Protein AF-C9Y6T0-F1 (afdb_monomer)

Secondary structure (DSSP, 8-state):
---EEEE-SSEEEEEETTEE--SSS-SEEETTS-EE-EETTEE--SSS-SEEEEEGGGTEEEEE-EETTEE--SSS-SEEETTS-EEEEETTEEE-HHHHHHHHHHHT-

pLDDT: mean 96.21, std 4.56, range [65.31, 98.81]

Sequence (109 aa):
MKEGVFKSSDNTVYYKNNQLHREDGPAIEWENGSKHWYFHGLLHRTDGPAIDLVAPYLGCTIKKWSINGKWHRENGPAVEWGTGYKEWWIDGQQLNEDQFNQWIKESQA

Foldseek 3Di:
DDAAWDDDPFWIAHDDPNAQDDDPAFRIATPVGWGAHDHRNAQADDPFFNTWDDDVVVPWIKGAHDHRNAGDDLPAFRIDIRVGDGWHDHRNDTDDPVRSVVVNVVVVD

Organism: Curvibacter symbiont subsp. Hydra magnipapillata (NCBI:txid667019)

Nearest PDB structures (foldseek):
  8j07-assembly1_c1  TM=3.814E-01  e=1.541E+00  Homo sapiens
  8yvj-assembly1_B  TM=2.163E-01  e=1.821E+00  Clostridioides difficile 342

Mean predicted aligned error: 3.11 Å

Structure (mmCIF, N/CA/C/O backbone):
data_AF-C9Y6T0-F1
#
_entry.id   AF-C9Y6T0-F1
#
loop_
_atom_site.group_PDB
_atom_site.id
_atom_site.type_symbol
_atom_site.label_atom_id
_atom_site.label_alt_id
_atom_site.label_comp_id
_atom_site.label_asym_id
_atom_site.label_entity_id
_atom_site.label_seq_id
_atom_site.pdbx_PDB_ins_code
_atom_site.Cartn_x
_atom_site.Cartn_y
_atom_site.Cartn_z
_atom_site.occupancy
_atom_site.B_iso_or_equiv
_atom_site.auth_seq_id
_atom_site.auth_comp_id
_atom_site.auth_asym_id
_atom_site.auth_atom_id
_atom_site.pdbx_PDB_model_num
ATOM 1 N N . MET A 1 1 ? -0.587 0.905 -27.546 1.00 79.19 1 MET A N 1
ATOM 2 C CA . MET A 1 1 ? -1.110 0.578 -26.200 1.00 79.19 1 MET A CA 1
ATOM 3 C C . MET A 1 1 ? 0.055 0.059 -25.377 1.00 79.19 1 MET A C 1
ATOM 5 O O . MET A 1 1 ? 0.877 -0.647 -25.952 1.00 79.19 1 MET A O 1
ATOM 9 N N . LYS A 1 2 ? 0.193 0.453 -24.106 1.00 87.50 2 LYS A N 1
ATOM 10 C CA . LYS A 1 2 ? 1.234 -0.117 -23.238 1.00 87.50 2 LYS A CA 1
ATOM 11 C C . LYS A 1 2 ? 0.816 -1.514 -22.792 1.00 87.50 2 LYS A C 1
ATOM 13 O O . LYS A 1 2 ? -0.251 -1.663 -22.205 1.00 87.50 2 LYS A O 1
ATOM 18 N N . GLU A 1 3 ? 1.670 -2.487 -23.070 1.00 95.94 3 GLU A N 1
ATOM 19 C CA . GLU A 1 3 ? 1.496 -3.893 -22.720 1.00 95.94 3 GLU A CA 1
ATOM 20 C C . GLU A 1 3 ? 2.863 -4.453 -22.322 1.00 95.94 3 GLU A C 1
ATOM 22 O O . GLU A 1 3 ? 3.865 -4.136 -22.967 1.00 95.94 3 GLU A O 1
ATOM 27 N N . GLY A 1 4 ? 2.919 -5.261 -21.266 1.00 96.12 4 GLY A N 1
ATOM 28 C CA . GLY A 1 4 ? 4.144 -5.916 -20.817 1.00 96.12 4 GLY A CA 1
ATOM 29 C C . GLY A 1 4 ? 4.976 -5.101 -19.823 1.00 96.12 4 GLY A C 1
ATOM 30 O O . GLY A 1 4 ? 4.468 -4.239 -19.102 1.00 96.12 4 GLY A O 1
ATOM 31 N N . VAL A 1 5 ? 6.266 -5.434 -19.744 1.00 97.81 5 VAL A N 1
ATOM 32 C CA . VAL A 1 5 ? 7.194 -4.949 -18.711 1.00 97.81 5 VAL A CA 1
ATOM 33 C C . VAL A 1 5 ? 8.133 -3.891 -19.278 1.00 97.81 5 VAL A C 1
ATOM 35 O O . VAL A 1 5 ? 8.774 -4.104 -20.305 1.00 97.81 5 VAL A O 1
ATOM 38 N N . PHE A 1 6 ? 8.264 -2.775 -18.571 1.00 97.69 6 PHE A N 1
ATOM 39 C CA . PHE A 1 6 ? 9.114 -1.646 -18.928 1.00 97.69 6 PHE A CA 1
ATOM 40 C C . PHE A 1 6 ? 10.122 -1.424 -17.811 1.00 97.69 6 PHE A C 1
ATOM 42 O O . PHE A 1 6 ? 9.738 -1.228 -16.662 1.00 97.69 6 PHE A O 1
ATOM 49 N N . LYS A 1 7 ? 11.409 -1.464 -18.146 1.00 97.81 7 LYS A N 1
ATOM 50 C CA . LYS A 1 7 ? 12.502 -1.276 -17.191 1.00 97.81 7 LYS A CA 1
ATOM 51 C C . LYS A 1 7 ? 13.248 0.012 -17.510 1.00 97.81 7 LYS A C 1
ATOM 53 O O . LYS A 1 7 ? 13.516 0.289 -18.678 1.00 97.81 7 LYS A O 1
ATOM 58 N N . SER A 1 8 ? 13.567 0.778 -16.478 1.00 96.44 8 SER A N 1
ATOM 59 C CA . SER A 1 8 ? 14.439 1.950 -16.514 1.00 96.44 8 SER A CA 1
ATOM 60 C C . SER A 1 8 ? 15.588 1.769 -15.515 1.00 96.44 8 SER A C 1
ATOM 62 O O . SER A 1 8 ? 15.683 0.723 -14.876 1.00 96.44 8 SER A O 1
ATOM 64 N N . SER A 1 9 ? 16.457 2.773 -15.378 1.00 96.31 9 SER A N 1
ATOM 65 C CA . SER A 1 9 ? 17.475 2.794 -14.319 1.00 96.31 9 SER A CA 1
ATOM 66 C C . SER A 1 9 ? 16.879 2.860 -12.916 1.00 96.31 9 SER A C 1
ATOM 68 O O . SER A 1 9 ? 17.557 2.495 -11.967 1.00 96.31 9 SER A O 1
ATOM 70 N N . ASP A 1 10 ? 15.641 3.345 -12.789 1.00 95.88 10 ASP A N 1
ATOM 71 C CA . ASP A 1 10 ? 15.064 3.707 -11.496 1.00 95.88 10 ASP A CA 1
ATOM 72 C C . ASP A 1 10 ? 13.977 2.721 -11.065 1.00 95.88 10 ASP A C 1
ATOM 74 O O . ASP A 1 10 ? 13.690 2.595 -9.870 1.00 95.88 10 ASP A O 1
ATOM 78 N N . ASN A 1 11 ? 13.320 2.064 -12.031 1.00 98.06 11 ASN A N 1
ATOM 79 C CA . ASN A 1 11 ? 12.196 1.179 -11.761 1.00 98.06 11 ASN A CA 1
ATOM 80 C C . ASN A 1 11 ? 11.881 0.153 -12.861 1.00 98.06 11 ASN A C 1
ATOM 82 O O . ASN A 1 11 ? 12.247 0.282 -14.029 1.00 98.06 11 ASN A O 1
ATOM 86 N N . THR A 1 12 ? 11.103 -0.852 -12.466 1.00 98.44 12 THR A N 1
ATOM 87 C CA . THR A 1 12 ? 10.381 -1.770 -13.349 1.00 98.44 12 THR A CA 1
ATOM 88 C C . THR A 1 12 ? 8.879 -1.516 -13.231 1.00 98.44 12 THR A C 1
ATOM 90 O O . THR A 1 12 ? 8.352 -1.406 -12.126 1.00 98.44 12 THR A O 1
ATOM 93 N N . VAL A 1 13 ? 8.182 -1.442 -14.365 1.00 98.56 13 VAL A N 1
ATOM 94 C CA . VAL A 1 13 ? 6.746 -1.151 -14.457 1.00 98.56 13 VAL A CA 1
ATOM 95 C C . VAL A 1 13 ? 6.035 -2.200 -15.314 1.00 98.56 13 VAL A C 1
ATOM 97 O O . VAL A 1 13 ? 6.490 -2.505 -16.414 1.00 98.56 13 VAL A O 1
ATOM 100 N N . TYR A 1 14 ? 4.897 -2.710 -14.847 1.00 98.44 14 TYR A N 1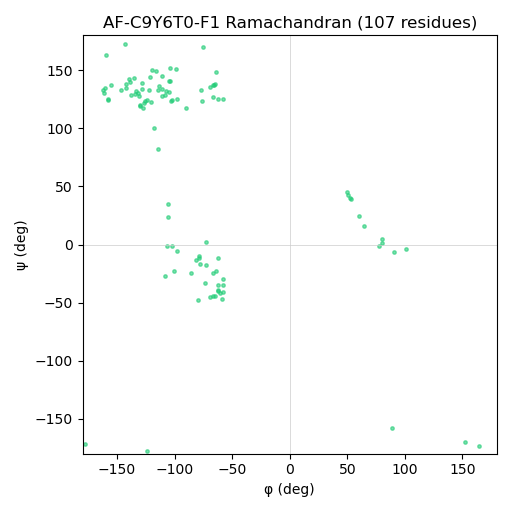
ATOM 101 C CA . TYR A 1 14 ? 4.082 -3.725 -15.521 1.00 98.44 14 TYR A CA 1
ATOM 102 C C . TYR A 1 14 ? 2.759 -3.118 -16.003 1.00 98.44 14 TYR A C 1
ATOM 104 O O . TYR A 1 14 ? 2.026 -2.506 -15.219 1.00 98.44 14 TYR A O 1
ATOM 112 N N . TYR A 1 15 ? 2.445 -3.300 -17.288 1.00 98.12 15 TYR A N 1
ATOM 113 C CA . TYR A 1 15 ? 1.193 -2.861 -17.903 1.00 98.12 15 TYR A CA 1
ATOM 114 C C . TYR A 1 15 ? 0.415 -4.025 -18.526 1.00 98.12 15 TYR A C 1
ATOM 116 O O . TYR A 1 15 ? 1.004 -4.912 -19.143 1.00 98.12 15 TYR A O 1
ATOM 124 N N . LYS A 1 16 ? -0.915 -3.950 -18.437 1.00 97.31 16 LYS A N 1
ATOM 125 C CA . LYS A 1 16 ? -1.884 -4.798 -19.147 1.00 97.31 16 LYS A CA 1
ATOM 126 C C . LYS A 1 16 ? -3.018 -3.903 -19.636 1.00 97.31 16 LYS A C 1
ATOM 128 O O . LYS A 1 16 ? -3.560 -3.124 -18.851 1.00 97.31 16 LYS A O 1
ATOM 133 N N . ASN A 1 17 ? -3.367 -3.964 -20.915 1.00 95.94 17 ASN A N 1
ATOM 134 C CA . ASN A 1 17 ? -4.395 -3.135 -21.549 1.00 95.94 17 ASN A CA 1
ATOM 135 C C . ASN A 1 17 ? -4.231 -1.632 -21.261 1.00 95.94 17 ASN A C 1
ATOM 137 O O . ASN A 1 17 ? -5.194 -0.935 -20.943 1.00 95.94 17 ASN A O 1
ATOM 141 N N . ASN A 1 18 ? -3.001 -1.116 -21.363 1.00 97.06 18 ASN A N 1
ATOM 142 C CA . ASN A 1 18 ? -2.671 0.292 -21.118 1.00 97.06 18 ASN A CA 1
ATOM 143 C C . ASN A 1 18 ? -2.892 0.778 -19.666 1.00 97.06 18 ASN A C 1
ATOM 145 O O . ASN A 1 18 ? -2.889 1.983 -19.419 1.00 97.06 18 ASN A O 1
ATOM 149 N N . GLN A 1 19 ? -3.043 -0.139 -18.707 1.00 97.88 19 GLN A N 1
ATOM 150 C CA . GLN A 1 19 ? -3.187 0.139 -17.275 1.00 97.88 19 GLN A CA 1
ATOM 151 C C . GLN A 1 19 ? -2.050 -0.510 -16.484 1.00 97.88 19 GLN A C 1
ATOM 153 O O . GLN A 1 19 ? -1.552 -1.562 -16.880 1.00 97.88 19 GLN A O 1
ATOM 158 N N . LEU A 1 20 ? -1.659 0.088 -15.354 1.00 98.25 20 LEU A N 1
ATOM 159 C CA . LEU A 1 20 ? -0.770 -0.572 -14.394 1.00 98.25 20 LEU A CA 1
ATOM 160 C C . LEU A 1 20 ? -1.457 -1.829 -13.860 1.00 98.25 20 LEU A C 1
ATOM 162 O O . LEU A 1 20 ? -2.594 -1.762 -13.386 1.00 98.25 20 LEU A O 1
ATOM 166 N N . HIS A 1 21 ? -0.795 -2.973 -13.971 1.00 98.19 21 HIS A N 1
ATOM 167 C CA . HIS A 1 21 ? -1.408 -4.245 -13.615 1.00 98.19 21 HIS A CA 1
ATOM 168 C C . HIS A 1 21 ? -0.345 -5.320 -13.409 1.00 98.19 21 HIS A C 1
ATOM 170 O O . HIS A 1 21 ? 0.514 -5.512 -14.272 1.00 98.19 21 HIS A O 1
ATOM 176 N N . ARG A 1 22 ? -0.459 -6.078 -12.318 1.00 97.56 22 ARG A N 1
ATOM 177 C CA . ARG A 1 22 ? 0.238 -7.355 -12.133 1.00 97.56 22 ARG A CA 1
ATOM 178 C C . ARG A 1 22 ? -0.528 -8.230 -11.136 1.00 97.56 22 ARG A C 1
ATOM 180 O O . ARG A 1 22 ? -0.989 -7.721 -10.123 1.00 97.56 22 ARG A O 1
ATOM 187 N N . GLU A 1 23 ? -0.663 -9.521 -11.440 1.00 94.94 23 GLU A N 1
ATOM 188 C CA . GLU A 1 23 ? -1.384 -10.495 -10.598 1.00 94.94 23 GLU A CA 1
ATOM 189 C C . GLU A 1 23 ? -0.507 -10.971 -9.425 1.00 94.94 23 GLU A C 1
ATOM 191 O O . GLU A 1 23 ? -0.916 -10.886 -8.272 1.00 94.94 23 GLU A O 1
ATOM 196 N N . ASP A 1 24 ? 0.745 -11.350 -9.704 1.00 92.75 24 ASP A N 1
ATOM 197 C CA . ASP A 1 24 ? 1.633 -11.994 -8.721 1.00 92.75 24 ASP A CA 1
ATOM 198 C C . ASP A 1 24 ? 2.742 -11.075 -8.185 1.00 92.75 24 ASP A C 1
ATOM 200 O O . ASP A 1 24 ? 3.883 -11.489 -7.965 1.00 92.75 24 ASP A O 1
ATOM 204 N N . GLY A 1 25 ? 2.462 -9.782 -8.026 1.00 96.62 25 GLY A N 1
ATOM 205 C CA . GLY A 1 25 ? 3.453 -8.860 -7.482 1.00 96.62 25 GLY A CA 1
ATOM 206 C C . GLY A 1 25 ? 3.149 -7.385 -7.703 1.00 96.62 25 GLY A C 1
ATOM 207 O O . GLY A 1 25 ? 2.091 -7.022 -8.214 1.00 96.62 25 GLY A O 1
ATOM 208 N N . PRO A 1 26 ? 4.092 -6.508 -7.340 1.00 98.38 26 PRO A N 1
ATOM 209 C CA . PRO A 1 26 ? 3.958 -5.077 -7.572 1.00 98.38 26 PRO A CA 1
ATOM 210 C C . PRO A 1 26 ? 3.960 -4.751 -9.068 1.00 98.38 26 PRO A C 1
ATOM 212 O O . PRO A 1 26 ? 4.778 -5.259 -9.840 1.00 98.38 26 PRO A O 1
ATOM 215 N N . ALA A 1 27 ? 3.064 -3.854 -9.473 1.00 98.62 27 ALA A N 1
ATOM 216 C CA . ALA A 1 27 ? 3.052 -3.311 -10.825 1.00 98.62 27 ALA A CA 1
ATOM 217 C C . ALA A 1 27 ? 4.124 -2.228 -11.019 1.00 98.62 27 ALA A C 1
ATOM 219 O O . ALA A 1 27 ? 4.453 -1.907 -12.158 1.00 98.62 27 ALA A O 1
ATOM 220 N N . ILE A 1 28 ? 4.671 -1.672 -9.931 1.00 98.62 28 ILE A N 1
ATOM 221 C CA . ILE A 1 28 ? 5.847 -0.800 -9.966 1.00 98.62 28 ILE A CA 1
ATOM 222 C C . ILE A 1 28 ? 6.825 -1.200 -8.862 1.00 98.62 28 ILE A C 1
ATOM 224 O O . ILE A 1 28 ? 6.437 -1.282 -7.697 1.00 98.62 28 ILE A O 1
ATOM 228 N N . GLU A 1 29 ? 8.088 -1.391 -9.228 1.00 98.56 29 GLU A N 1
ATOM 229 C CA . GLU A 1 29 ? 9.201 -1.704 -8.327 1.00 98.56 29 GLU A CA 1
ATOM 230 C C . GLU A 1 29 ? 10.319 -0.697 -8.554 1.00 98.56 29 GLU A C 1
ATOM 232 O O . GLU A 1 29 ? 10.803 -0.589 -9.677 1.00 98.56 29 GLU A O 1
ATOM 237 N N . TRP A 1 30 ? 10.722 0.034 -7.518 1.00 97.88 30 TRP A N 1
ATOM 238 C CA . TRP A 1 30 ? 11.830 0.988 -7.590 1.00 97.88 30 TRP A CA 1
ATOM 239 C C . TRP A 1 30 ? 13.121 0.381 -7.042 1.00 97.88 30 TRP A C 1
ATOM 241 O O . TRP A 1 30 ? 13.084 -0.417 -6.105 1.00 97.88 30 TRP A O 1
ATOM 251 N N . GLU A 1 31 ? 14.265 0.842 -7.549 1.00 97.19 31 GLU A N 1
ATOM 252 C CA . GLU A 1 31 ? 15.602 0.444 -7.070 1.00 97.19 31 GLU A CA 1
ATOM 253 C C . GLU A 1 31 ? 15.812 0.731 -5.575 1.00 97.19 31 GLU A C 1
ATOM 255 O O . GLU A 1 31 ? 16.506 -0.003 -4.877 1.00 97.19 31 GLU A O 1
ATOM 260 N N . ASN A 1 32 ? 15.155 1.764 -5.034 1.00 95.00 32 ASN A N 1
ATOM 261 C CA . ASN A 1 32 ? 15.213 2.072 -3.602 1.00 95.00 32 ASN A CA 1
ATOM 262 C C . ASN A 1 32 ? 14.414 1.087 -2.719 1.00 95.00 32 ASN A C 1
ATOM 264 O O . ASN A 1 32 ? 14.314 1.289 -1.509 1.00 95.00 32 ASN A O 1
ATOM 268 N N . GLY A 1 33 ? 13.807 0.057 -3.314 1.00 96.12 33 GLY A N 1
ATOM 269 C CA . GLY A 1 33 ? 13.026 -0.973 -2.637 1.00 96.12 33 GLY A CA 1
ATOM 270 C C . GLY A 1 33 ? 11.534 -0.672 -2.514 1.00 96.12 33 GLY A C 1
ATOM 271 O O . GLY A 1 33 ? 10.790 -1.570 -2.101 1.00 96.12 33 GLY A O 1
ATOM 272 N N . SER A 1 34 ? 11.089 0.533 -2.895 1.00 98.12 34 SER A N 1
ATOM 273 C CA . SER A 1 34 ? 9.669 0.900 -2.892 1.00 98.12 34 SER A CA 1
ATOM 274 C C . SER A 1 34 ? 8.885 0.045 -3.885 1.00 98.12 34 SER A C 1
ATOM 276 O O . SER A 1 34 ? 9.417 -0.379 -4.915 1.00 98.12 34 SER A O 1
ATOM 278 N N . LYS A 1 35 ? 7.615 -0.224 -3.582 1.00 98.69 35 LYS A N 1
ATOM 279 C CA . LYS A 1 35 ? 6.751 -1.105 -4.376 1.00 98.69 35 LYS A CA 1
ATOM 280 C C . LYS A 1 35 ? 5.307 -0.636 -4.341 1.00 98.69 35 LYS A C 1
ATOM 282 O O . LYS A 1 35 ? 4.775 -0.375 -3.263 1.00 98.69 35 LYS A O 1
ATOM 287 N N . HIS A 1 36 ? 4.661 -0.577 -5.502 1.00 98.75 36 HIS A N 1
ATOM 288 C CA . HIS A 1 36 ? 3.228 -0.308 -5.613 1.00 98.75 36 HIS A CA 1
ATOM 289 C C . HIS A 1 36 ? 2.522 -1.457 -6.342 1.00 98.75 36 HIS A C 1
ATOM 291 O O . HIS A 1 36 ? 2.952 -1.886 -7.416 1.00 98.75 36 HIS A O 1
ATOM 297 N N . TRP A 1 37 ? 1.404 -1.915 -5.787 1.00 98.81 37 TRP A N 1
ATOM 298 C CA . TRP A 1 37 ? 0.574 -2.980 -6.343 1.00 98.81 37 TRP A CA 1
ATOM 299 C C . TRP A 1 37 ? -0.653 -2.388 -7.021 1.00 98.81 37 TRP A C 1
ATOM 301 O O . TRP A 1 37 ? -1.410 -1.637 -6.406 1.00 98.81 37 TRP A O 1
ATOM 311 N N . TYR A 1 38 ? -0.834 -2.736 -8.293 1.00 98.62 38 TYR A N 1
ATOM 312 C CA . TYR A 1 38 ? -1.986 -2.319 -9.079 1.00 98.62 38 TYR A CA 1
ATOM 313 C C . TYR A 1 38 ? -2.641 -3.521 -9.744 1.00 98.62 38 TYR A C 1
ATOM 315 O O . TYR A 1 38 ? -1.959 -4.371 -10.318 1.00 98.62 38 TYR A O 1
ATOM 323 N N . PHE A 1 39 ? -3.969 -3.520 -9.741 1.00 97.94 39 PHE A N 1
ATOM 324 C CA . PHE A 1 39 ? -4.810 -4.467 -10.454 1.00 97.94 39 PHE A CA 1
ATOM 325 C C . PHE A 1 39 ? -5.850 -3.681 -11.257 1.00 97.94 39 PHE A C 1
ATOM 327 O O . PHE A 1 39 ? -6.602 -2.876 -10.712 1.00 97.94 39 PHE A O 1
ATOM 334 N N . HIS A 1 40 ? -5.834 -3.857 -12.579 1.00 97.25 40 HIS A N 1
ATOM 335 C CA . HIS A 1 40 ? -6.663 -3.099 -13.536 1.00 97.25 40 HIS A CA 1
ATOM 336 C C . HIS A 1 40 ? -6.590 -1.572 -13.347 1.00 97.25 40 HIS A C 1
ATOM 338 O O . HIS A 1 40 ? -7.595 -0.865 -13.374 1.00 97.25 40 HIS A O 1
ATOM 344 N N . GLY A 1 41 ? -5.379 -1.053 -13.125 1.00 98.12 41 GLY A N 1
ATOM 345 C CA . GLY A 1 41 ? -5.135 0.378 -12.944 1.00 98.12 41 GLY A CA 1
ATOM 346 C C . GLY A 1 41 ? -5.508 0.931 -11.567 1.00 98.12 41 GLY A C 1
ATOM 347 O O . GLY A 1 41 ? -5.260 2.107 -11.318 1.00 98.12 41 GLY A O 1
ATOM 348 N N . LEU A 1 42 ? -6.043 0.111 -10.662 1.00 98.50 42 LEU A N 1
ATOM 349 C CA . LEU A 1 42 ? -6.403 0.506 -9.301 1.00 98.50 42 LEU A CA 1
ATOM 350 C C . LEU A 1 42 ? -5.372 -0.020 -8.305 1.00 98.50 42 LEU A C 1
ATOM 352 O O . LEU A 1 42 ? -4.920 -1.156 -8.438 1.00 98.50 42 LEU A O 1
ATOM 356 N N . LEU A 1 43 ? -5.029 0.778 -7.288 1.00 98.50 43 LEU A N 1
ATOM 357 C CA . LEU A 1 43 ? -4.25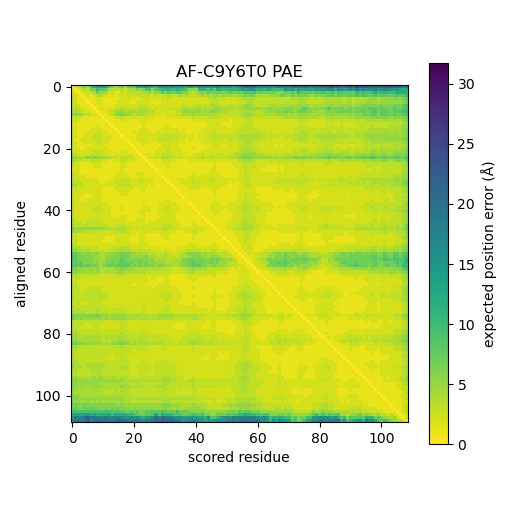6 0.276 -6.150 1.00 98.50 43 LEU A CA 1
ATOM 358 C C . LEU A 1 43 ? -5.021 -0.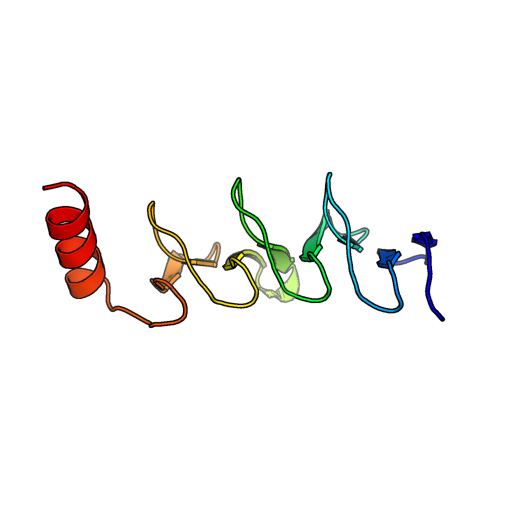884 -5.510 1.00 98.50 43 LEU A C 1
ATOM 360 O O . LEU A 1 43 ? -6.202 -0.756 -5.181 1.00 98.50 43 LEU A O 1
ATOM 364 N N . HIS A 1 44 ? -4.365 -2.029 -5.384 1.00 98.31 44 HIS A N 1
ATOM 365 C CA . HIS A 1 44 ? -5.027 -3.232 -4.907 1.00 98.31 44 HIS A CA 1
ATOM 366 C C . HIS A 1 44 ? -4.007 -4.205 -4.340 1.00 98.31 44 HIS A C 1
ATOM 368 O O . HIS A 1 44 ? -3.073 -4.600 -5.038 1.00 98.31 44 HIS A O 1
ATOM 374 N N . ARG A 1 45 ? -4.224 -4.627 -3.095 1.00 97.94 45 ARG A N 1
ATOM 375 C CA . ARG A 1 45 ? -3.532 -5.757 -2.485 1.00 97.94 45 ARG A CA 1
ATOM 376 C C . ARG A 1 45 ? -4.304 -6.280 -1.271 1.00 97.94 45 ARG A C 1
ATOM 378 O O . ARG A 1 45 ? -4.727 -5.485 -0.438 1.00 97.94 45 ARG A O 1
ATOM 385 N N . THR A 1 46 ? -4.462 -7.599 -1.156 1.00 96.06 46 THR A N 1
ATOM 386 C CA . THR A 1 46 ? -5.209 -8.248 -0.057 1.00 96.06 46 THR A CA 1
ATOM 387 C C . THR A 1 46 ? -4.314 -8.828 1.042 1.00 96.06 46 THR A C 1
ATOM 389 O O . THR A 1 46 ? -4.758 -8.976 2.175 1.00 96.06 46 THR A O 1
ATOM 392 N N . ASP A 1 47 ? -3.052 -9.131 0.739 1.00 94.94 47 ASP A N 1
ATOM 393 C CA . ASP A 1 47 ? -2.095 -9.806 1.631 1.00 94.94 47 ASP A CA 1
ATOM 394 C C . ASP A 1 47 ? -1.075 -8.849 2.279 1.00 94.94 47 ASP A C 1
ATOM 396 O O . ASP A 1 47 ? -0.215 -9.261 3.056 1.00 94.94 47 ASP A O 1
ATOM 400 N N . GLY A 1 48 ? -1.139 -7.556 1.966 1.00 97.06 48 GLY A N 1
ATOM 401 C CA . GLY A 1 48 ? -0.163 -6.572 2.417 1.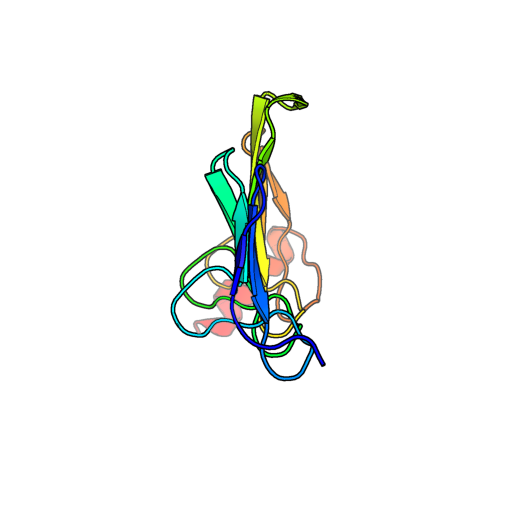00 97.06 48 GLY A CA 1
ATOM 402 C C . GLY A 1 48 ? -0.498 -5.159 1.952 1.00 97.06 48 GLY A C 1
ATOM 403 O O . GLY A 1 48 ? -1.570 -4.924 1.394 1.00 97.06 48 GLY A O 1
ATOM 404 N N . PRO A 1 49 ? 0.408 -4.193 2.164 1.00 98.38 49 PRO A N 1
ATOM 405 C CA . PRO A 1 49 ? 0.181 -2.834 1.706 1.00 98.38 49 PRO A CA 1
ATOM 406 C C . PRO A 1 49 ? 0.226 -2.767 0.174 1.00 98.38 49 PRO A C 1
ATOM 408 O O . PRO A 1 49 ? 1.124 -3.324 -0.459 1.00 98.38 49 PRO A O 1
ATOM 411 N N . ALA A 1 50 ? -0.724 -2.045 -0.417 1.00 98.69 50 ALA A N 1
ATOM 412 C CA . ALA A 1 50 ? -0.724 -1.714 -1.839 1.00 98.69 50 ALA A CA 1
ATOM 413 C C . ALA A 1 50 ? 0.344 -0.660 -2.190 1.00 98.69 50 ALA A C 1
ATOM 415 O O . ALA A 1 50 ? 0.723 -0.528 -3.353 1.00 98.69 50 ALA A O 1
ATOM 416 N N . ILE A 1 51 ? 0.850 0.070 -1.191 1.00 98.62 51 ILE A N 1
ATOM 417 C CA . ILE A 1 51 ? 2.021 0.947 -1.291 1.00 98.62 51 ILE A CA 1
ATOM 418 C C . ILE A 1 51 ? 2.968 0.627 -0.141 1.00 98.62 51 ILE A C 1
ATOM 420 O O . ILE A 1 51 ? 2.601 0.823 1.015 1.00 98.62 51 ILE A O 1
ATOM 424 N N . ASP A 1 52 ? 4.183 0.198 -0.463 1.00 98.44 52 ASP A N 1
ATOM 425 C CA . ASP A 1 52 ? 5.295 0.053 0.477 1.00 98.44 52 ASP A CA 1
ATOM 426 C C . ASP A 1 52 ? 6.414 0.995 0.028 1.00 98.44 52 ASP A C 1
ATOM 428 O O . ASP A 1 52 ? 7.096 0.738 -0.966 1.00 98.44 52 ASP A O 1
ATOM 432 N N . LEU A 1 53 ? 6.522 2.146 0.684 1.00 97.62 53 LEU A N 1
ATOM 433 C CA . LEU A 1 53 ? 7.414 3.231 0.293 1.00 97.62 53 LEU A CA 1
ATOM 434 C C . LEU A 1 53 ? 8.579 3.333 1.273 1.00 97.62 53 LEU A C 1
ATOM 436 O O . LEU A 1 53 ? 8.387 3.491 2.481 1.00 97.62 53 LEU A O 1
ATOM 440 N N . VAL A 1 54 ? 9.791 3.351 0.728 1.00 96.31 54 VAL A N 1
ATOM 441 C CA . VAL A 1 54 ? 10.990 3.770 1.452 1.00 96.31 54 VAL A CA 1
ATOM 442 C C . VAL A 1 54 ? 11.145 5.273 1.232 1.00 96.31 54 VAL A C 1
ATOM 444 O O . VAL A 1 54 ? 11.308 5.713 0.094 1.00 96.31 54 VAL A O 1
ATOM 447 N N . ALA A 1 55 ? 11.077 6.069 2.304 1.00 91.06 55 ALA A N 1
ATOM 448 C CA . ALA A 1 55 ? 11.173 7.529 2.250 1.00 91.06 55 ALA A CA 1
ATOM 449 C C . ALA A 1 55 ? 12.444 8.020 2.973 1.00 91.06 55 ALA A C 1
ATOM 451 O O . ALA A 1 55 ? 12.367 8.452 4.127 1.00 91.06 55 ALA A O 1
ATOM 452 N N . PRO A 1 56 ? 13.626 7.998 2.317 1.00 88.75 56 PRO A N 1
ATOM 453 C CA . PRO A 1 56 ? 14.892 8.392 2.943 1.00 88.75 56 PRO A CA 1
ATOM 454 C C . PRO A 1 56 ? 14.875 9.821 3.488 1.00 88.75 56 PRO A C 1
ATOM 456 O O . PRO A 1 56 ? 15.435 10.089 4.543 1.00 88.75 56 PRO A O 1
ATOM 459 N N . TYR A 1 57 ? 14.174 10.725 2.800 1.00 86.62 57 TYR A N 1
ATOM 460 C CA . TYR A 1 57 ? 14.027 12.127 3.191 1.00 86.62 57 TYR A CA 1
ATOM 461 C C . TYR A 1 57 ? 13.228 12.317 4.492 1.00 86.62 57 TYR A C 1
ATOM 463 O O . TYR A 1 57 ? 13.421 13.317 5.175 1.00 86.62 57 TYR A O 1
ATOM 471 N N . LEU A 1 58 ? 12.362 11.363 4.854 1.00 87.94 58 LEU A N 1
ATOM 472 C CA . LEU A 1 58 ? 11.662 11.336 6.146 1.00 87.94 58 LEU A CA 1
ATOM 473 C C . LEU A 1 58 ? 12.339 10.409 7.165 1.00 87.94 58 LEU A C 1
ATOM 475 O O . LEU A 1 58 ? 11.888 10.335 8.305 1.00 87.94 58 LEU A O 1
ATOM 479 N N . GLY A 1 59 ? 13.378 9.668 6.765 1.00 92.50 59 GLY A N 1
ATOM 480 C CA . GLY A 1 59 ? 14.013 8.655 7.608 1.00 92.50 59 GLY A CA 1
ATOM 481 C C . GLY A 1 59 ? 13.063 7.532 8.044 1.00 92.50 59 GLY A C 1
ATOM 482 O O . GLY A 1 59 ? 13.283 6.925 9.088 1.00 92.50 59 GLY A O 1
ATOM 483 N N . CYS A 1 60 ? 11.987 7.268 7.293 1.00 94.50 60 CYS A N 1
ATOM 484 C CA . CYS A 1 60 ? 10.962 6.298 7.673 1.00 94.50 60 CYS A CA 1
ATOM 485 C C . CYS A 1 60 ? 10.413 5.519 6.467 1.00 94.50 60 CYS A C 1
ATOM 487 O O . CYS A 1 60 ? 10.725 5.803 5.308 1.00 94.50 60 CYS A O 1
ATOM 489 N N . THR A 1 61 ? 9.594 4.507 6.747 1.00 96.25 61 THR A N 1
ATOM 490 C CA . THR A 1 61 ? 8.799 3.799 5.736 1.00 96.25 61 THR A CA 1
ATOM 491 C C . THR A 1 61 ? 7.346 4.242 5.816 1.00 96.25 61 THR A C 1
ATOM 493 O O . THR A 1 61 ? 6.875 4.655 6.878 1.00 96.25 61 THR A O 1
ATOM 496 N N . ILE A 1 62 ? 6.632 4.173 4.696 1.00 98.12 62 ILE A N 1
ATOM 497 C CA . ILE A 1 62 ? 5.197 4.451 4.638 1.00 98.12 62 ILE A CA 1
ATOM 498 C C . ILE A 1 62 ? 4.512 3.254 3.999 1.00 98.12 62 ILE A C 1
ATOM 500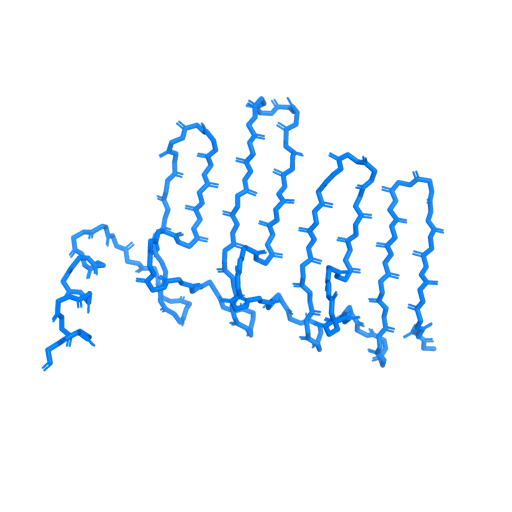 O O . ILE A 1 62 ? 4.825 2.887 2.867 1.00 98.12 62 ILE A O 1
ATOM 504 N N . LYS A 1 63 ? 3.550 2.673 4.711 1.00 98.62 63 LYS A N 1
ATOM 505 C CA . LYS A 1 63 ? 2.728 1.568 4.226 1.00 98.62 63 LYS A CA 1
ATOM 506 C C . LYS A 1 63 ? 1.283 2.018 4.097 1.00 98.62 63 LYS A C 1
ATOM 508 O O . LYS A 1 63 ? 0.749 2.653 5.007 1.00 98.62 63 LYS A O 1
ATOM 513 N N . LYS A 1 64 ? 0.650 1.706 2.967 1.00 98.75 64 LYS A N 1
ATOM 514 C CA . LYS A 1 64 ? -0.772 1.995 2.737 1.00 98.75 64 LYS A CA 1
ATOM 515 C C . LYS A 1 64 ? -1.490 0.788 2.155 1.00 98.75 64 LYS A C 1
ATOM 517 O O . LYS A 1 64 ? -1.016 0.200 1.184 1.00 98.75 64 LYS A O 1
ATOM 522 N N . TRP A 1 65 ? -2.637 0.439 2.723 1.00 98.75 65 TRP A N 1
ATOM 523 C CA . TRP A 1 65 ? -3.455 -0.707 2.330 1.00 98.75 65 TRP A CA 1
ATOM 524 C C . TRP A 1 65 ? -4.652 -0.244 1.518 1.00 98.75 65 TRP A C 1
ATOM 526 O O . TRP A 1 65 ? -5.436 0.588 1.973 1.00 98.75 65 TRP A O 1
ATOM 536 N N . SER A 1 66 ? -4.786 -0.781 0.308 1.00 98.62 66 SER A N 1
ATOM 537 C CA . SER A 1 66 ? -5.884 -0.444 -0.587 1.00 98.62 66 SER A CA 1
ATOM 538 C C . SER A 1 66 ? -6.411 -1.681 -1.288 1.00 98.62 66 SER A C 1
ATOM 540 O O . SER A 1 66 ? -5.635 -2.523 -1.737 1.00 98.62 66 SER A O 1
ATOM 542 N N . ILE A 1 67 ? -7.732 -1.747 -1.417 1.00 98.12 67 ILE A N 1
ATOM 543 C CA . ILE A 1 67 ? -8.447 -2.762 -2.180 1.00 98.12 67 ILE A CA 1
ATOM 544 C C . ILE A 1 67 ? -9.312 -2.024 -3.198 1.00 98.12 67 ILE A C 1
ATOM 546 O O . ILE A 1 67 ? -10.107 -1.158 -2.837 1.00 98.12 67 ILE A O 1
ATOM 550 N N . ASN A 1 68 ? -9.141 -2.349 -4.482 1.00 97.69 68 ASN A N 1
ATOM 551 C CA . ASN A 1 68 ? -9.917 -1.775 -5.591 1.00 97.69 68 ASN A CA 1
ATOM 552 C C . ASN A 1 68 ? -9.935 -0.234 -5.598 1.00 97.69 68 ASN A C 1
ATOM 554 O O . ASN A 1 68 ? -10.961 0.390 -5.859 1.00 97.69 68 ASN A O 1
ATOM 558 N N . GLY A 1 69 ? -8.794 0.387 -5.295 1.00 98.06 69 GLY A N 1
ATOM 559 C CA . GLY A 1 69 ? -8.617 1.839 -5.309 1.00 98.06 69 GLY A CA 1
ATOM 560 C C . GLY A 1 69 ? -9.152 2.569 -4.075 1.00 98.06 69 GLY A C 1
ATOM 561 O O . GLY A 1 69 ? -9.043 3.791 -4.011 1.00 98.06 69 GLY A O 1
ATOM 562 N N . LYS A 1 70 ? -9.696 1.854 -3.087 1.00 98.50 70 LYS A N 1
ATOM 563 C CA . LYS A 1 70 ? -10.147 2.421 -1.811 1.00 98.50 70 LYS A CA 1
ATOM 564 C C . LYS A 1 70 ? -9.169 2.074 -0.698 1.00 98.50 70 LYS A C 1
ATOM 566 O O . LYS A 1 70 ? -8.670 0.948 -0.666 1.00 98.50 70 LYS A O 1
ATOM 571 N N . TRP A 1 71 ? -8.893 3.003 0.217 1.00 98.62 71 TRP A N 1
ATOM 572 C CA . TRP A 1 71 ? -8.142 2.681 1.434 1.00 98.62 71 TRP A CA 1
ATOM 573 C C . TRP A 1 71 ? -8.985 1.756 2.308 1.00 98.62 71 TRP A C 1
ATOM 575 O O . TRP A 1 71 ? -10.157 2.038 2.567 1.00 98.62 71 TRP A O 1
ATOM 585 N N . HIS A 1 72 ? -8.413 0.627 2.704 1.00 98.31 72 HIS A N 1
ATOM 586 C CA . HIS A 1 72 ? -9.140 -0.388 3.451 1.00 98.31 72 HIS A CA 1
ATOM 587 C C . HIS A 1 72 ? -8.156 -1.318 4.162 1.00 98.31 72 HIS A C 1
ATOM 589 O O . HIS A 1 72 ? -7.240 -1.849 3.528 1.00 98.31 72 HIS A O 1
ATOM 595 N N . ARG A 1 73 ? -8.369 -1.547 5.460 1.00 97.88 73 ARG A N 1
ATOM 596 C CA . ARG A 1 73 ? -7.690 -2.602 6.218 1.00 97.88 73 ARG A CA 1
ATOM 597 C C . ARG A 1 73 ? -8.489 -2.980 7.463 1.00 97.88 73 ARG A C 1
ATOM 599 O O . ARG A 1 73 ? -8.741 -2.135 8.308 1.00 97.88 73 ARG A O 1
ATOM 606 N N . GLU A 1 74 ? -8.812 -4.260 7.605 1.00 96.44 74 GLU A N 1
ATOM 607 C CA . GLU A 1 74 ? -9.639 -4.757 8.721 1.00 96.44 74 GLU A CA 1
ATOM 608 C C . GLU A 1 74 ? -8.824 -5.062 9.986 1.00 96.44 74 GLU A C 1
ATOM 610 O O . GLU A 1 74 ? -9.335 -5.006 11.098 1.00 96.44 74 GLU A O 1
ATOM 615 N N . ASN A 1 75 ? -7.526 -5.338 9.827 1.00 93.25 75 ASN A N 1
ATOM 616 C CA . ASN A 1 75 ? -6.648 -5.814 10.904 1.00 93.25 75 ASN A CA 1
ATOM 617 C C . ASN A 1 75 ? -5.680 -4.740 11.431 1.00 93.25 75 ASN A C 1
ATOM 619 O O . ASN A 1 75 ? -4.599 -5.059 11.927 1.00 93.25 75 ASN A O 1
ATOM 623 N N . GLY A 1 76 ? -6.010 -3.460 11.260 1.00 96.19 76 GLY A N 1
ATOM 624 C CA . GLY A 1 76 ? -5.189 -2.343 11.725 1.00 96.19 76 GLY A CA 1
ATOM 625 C C . GLY A 1 76 ? -5.376 -1.080 10.885 1.00 96.19 76 GLY A C 1
ATOM 626 O O . GLY A 1 76 ? -6.262 -1.030 10.035 1.00 96.19 76 GLY A O 1
ATOM 627 N N . PRO A 1 77 ? -4.528 -0.059 11.076 1.00 98.31 77 PRO A N 1
ATOM 628 C CA . PRO A 1 77 ? -4.607 1.170 10.295 1.00 98.31 77 PRO A CA 1
ATOM 629 C C . PRO A 1 77 ? -4.298 0.910 8.813 1.00 98.31 77 PRO A C 1
ATOM 631 O O . PRO A 1 77 ? -3.369 0.178 8.460 1.00 98.31 77 PRO A O 1
ATOM 634 N N . ALA A 1 78 ? -5.064 1.537 7.925 1.00 98.62 78 ALA A N 1
ATOM 635 C CA . ALA A 1 78 ? -4.851 1.460 6.483 1.00 98.62 78 ALA A CA 1
ATOM 636 C C . ALA A 1 78 ? -3.707 2.369 6.001 1.00 98.62 78 ALA A C 1
ATOM 638 O O . ALA A 1 78 ? -3.260 2.229 4.863 1.00 98.62 78 ALA A O 1
ATOM 639 N N . VAL A 1 79 ? -3.209 3.271 6.850 1.00 98.50 79 VAL A N 1
ATOM 640 C CA . VAL A 1 79 ? -1.997 4.065 6.616 1.00 98.50 79 VAL A CA 1
ATOM 641 C C . VAL A 1 79 ? -1.110 3.971 7.850 1.00 98.50 79 VAL A C 1
ATOM 643 O O . VAL A 1 79 ? -1.561 4.262 8.952 1.00 98.50 79 VAL A O 1
ATOM 646 N N . GLU A 1 80 ? 0.155 3.603 7.662 1.00 98.25 80 GLU A N 1
ATOM 647 C CA . GLU A 1 80 ? 1.167 3.540 8.718 1.00 98.25 80 GLU A CA 1
ATOM 648 C C . GLU A 1 80 ? 2.438 4.241 8.264 1.00 98.25 80 GLU A C 1
ATOM 650 O O . GLU A 1 80 ? 2.957 3.971 7.178 1.00 98.25 80 GLU A O 1
ATOM 655 N N . TRP A 1 81 ? 2.956 5.135 9.098 1.00 97.19 81 TRP A N 1
ATOM 656 C CA . TRP A 1 81 ? 4.268 5.737 8.897 1.00 97.19 81 TRP A CA 1
ATOM 657 C C . TRP A 1 81 ? 5.208 5.210 9.975 1.00 97.19 81 TRP A C 1
ATOM 659 O O . TRP A 1 81 ? 4.817 5.057 11.132 1.00 97.19 81 TRP A O 1
ATOM 669 N N . GLY A 1 82 ? 6.480 5.017 9.633 1.00 95.88 82 GLY A N 1
ATOM 670 C CA . GLY A 1 82 ? 7.507 4.603 10.595 1.00 95.88 82 GLY A CA 1
ATOM 671 C C . GLY A 1 82 ? 7.739 5.608 11.732 1.00 95.88 82 GLY A C 1
ATOM 672 O O . GLY A 1 82 ? 8.387 5.273 12.713 1.00 95.88 82 GLY A O 1
ATOM 673 N N . THR A 1 83 ? 7.187 6.820 11.627 1.00 94.62 83 THR A N 1
ATOM 674 C CA . THR A 1 83 ? 7.174 7.835 12.692 1.00 94.62 83 THR A CA 1
ATOM 675 C C . THR A 1 83 ? 6.114 7.581 13.770 1.00 94.62 83 THR A C 1
ATOM 677 O O . THR A 1 83 ? 6.112 8.269 14.785 1.00 94.62 83 THR A O 1
ATOM 680 N N . GLY A 1 84 ? 5.201 6.626 13.558 1.00 94.75 84 GLY A N 1
ATOM 681 C CA . GLY A 1 84 ? 4.093 6.311 14.464 1.00 94.75 84 GLY A CA 1
ATOM 682 C C . GLY A 1 84 ? 2.738 6.891 14.048 1.00 94.75 84 GLY A C 1
ATOM 683 O O . GLY A 1 84 ? 1.737 6.579 14.688 1.00 94.75 84 GLY A O 1
ATOM 684 N N . TYR A 1 85 ? 2.678 7.686 12.974 1.00 96.38 85 TYR A N 1
ATOM 685 C CA . TYR A 1 85 ? 1.411 8.176 12.425 1.00 96.38 85 TYR A CA 1
ATOM 686 C C . TYR A 1 85 ? 0.568 7.032 11.845 1.00 96.38 85 TYR A C 1
ATOM 688 O O . TYR A 1 85 ? 1.094 6.154 11.150 1.00 96.38 85 TYR A O 1
ATOM 696 N N . LYS A 1 86 ? -0.740 7.061 12.124 1.00 98.31 86 LYS A N 1
ATOM 697 C CA . LYS A 1 86 ? -1.706 6.027 11.743 1.00 98.31 86 LYS A CA 1
ATOM 698 C C . LYS A 1 86 ? -3.026 6.645 11.291 1.00 98.31 86 LYS A C 1
ATOM 700 O O . LYS A 1 86 ? -3.490 7.610 11.890 1.00 98.31 86 LYS A O 1
ATOM 705 N N . GLU A 1 87 ? -3.649 6.042 10.283 1.00 98.56 87 GLU A N 1
ATOM 706 C CA . GLU A 1 87 ?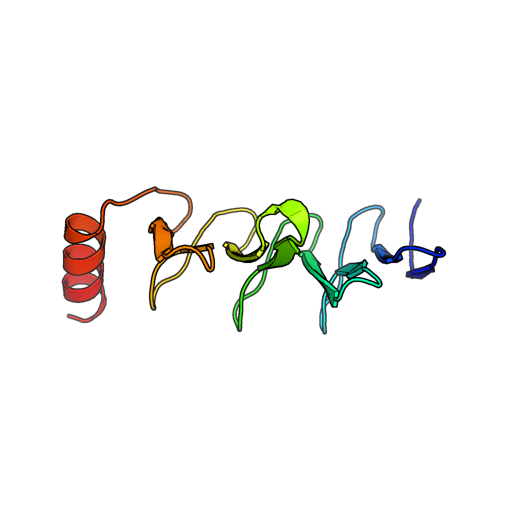 -5.039 6.325 9.904 1.00 98.56 87 GLU A CA 1
ATOM 707 C C . GLU A 1 87 ? -5.802 5.029 9.652 1.00 98.56 87 GLU A C 1
ATOM 709 O O . GLU A 1 87 ? -5.269 4.089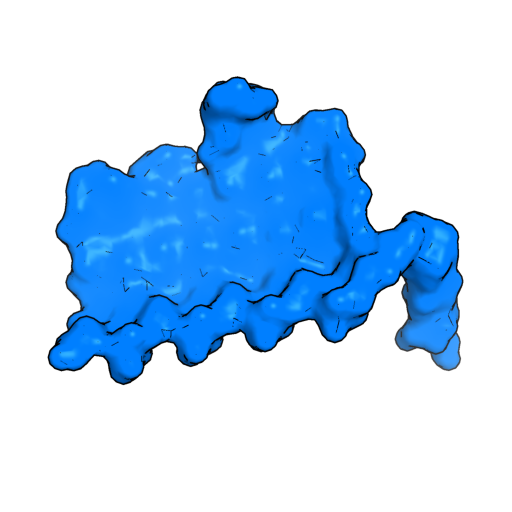 9.054 1.00 98.56 87 GLU A O 1
ATOM 714 N N . TRP A 1 88 ? -7.075 5.005 10.036 1.00 98.62 88 TRP A N 1
ATOM 715 C CA . TRP A 1 88 ? -7.957 3.858 9.876 1.00 98.62 88 TRP A CA 1
ATOM 716 C C . TRP A 1 88 ? -8.971 4.128 8.777 1.00 98.62 88 TRP A C 1
ATOM 718 O O . TRP A 1 88 ? -9.591 5.190 8.732 1.00 98.62 88 TRP A O 1
ATOM 728 N N . TRP A 1 89 ? -9.115 3.160 7.876 1.00 98.62 89 TRP A N 1
ATOM 729 C CA . TRP A 1 89 ? -10.024 3.257 6.744 1.00 98.62 89 TRP A CA 1
ATOM 730 C C . TRP A 1 89 ? -10.673 1.905 6.477 1.00 98.62 89 TRP A C 1
ATOM 732 O O . TRP A 1 89 ? -9.975 0.891 6.411 1.00 98.62 89 TRP A O 1
ATOM 742 N N . ILE A 1 90 ? -11.987 1.912 6.261 1.00 97.88 90 ILE A N 1
ATOM 743 C CA . ILE A 1 90 ? -12.774 0.751 5.837 1.00 97.88 90 ILE A CA 1
ATOM 744 C C . ILE A 1 90 ? -13.586 1.144 4.604 1.00 97.88 90 ILE A C 1
ATOM 746 O O . ILE A 1 90 ? -14.401 2.059 4.644 1.00 97.88 90 ILE A O 1
ATOM 750 N N . ASP A 1 91 ? -13.318 0.471 3.483 1.00 97.06 91 ASP A N 1
ATOM 751 C CA . ASP A 1 91 ? -14.011 0.670 2.195 1.00 97.06 91 ASP A CA 1
ATOM 752 C C . ASP A 1 91 ? -14.018 2.143 1.735 1.00 97.06 91 ASP A C 1
ATOM 754 O O . ASP A 1 91 ? -14.991 2.668 1.191 1.00 97.06 91 ASP A O 1
ATOM 758 N N . GLY A 1 92 ? -12.894 2.833 1.947 1.00 97.94 92 GLY A N 1
ATOM 759 C CA . GLY A 1 92 ? -12.720 4.234 1.569 1.00 97.94 92 GLY A CA 1
ATOM 760 C C . GLY A 1 92 ? -13.345 5.240 2.537 1.00 97.94 92 GLY A C 1
ATOM 761 O O . GLY A 1 92 ? -13.277 6.436 2.264 1.00 97.94 92 GLY A O 1
ATOM 762 N N . GLN A 1 93 ? -13.906 4.796 3.663 1.00 98.19 93 GLN A N 1
ATOM 763 C CA . GLN A 1 93 ? -14.384 5.673 4.730 1.00 98.19 93 GLN A CA 1
ATOM 764 C C . GLN A 1 93 ? -13.339 5.771 5.837 1.00 98.19 93 GLN A C 1
ATOM 766 O O . GLN A 1 93 ? -12.900 4.752 6.371 1.00 98.19 93 GLN A O 1
ATOM 771 N N . GLN A 1 94 ? -12.935 6.998 6.167 1.00 98.44 94 G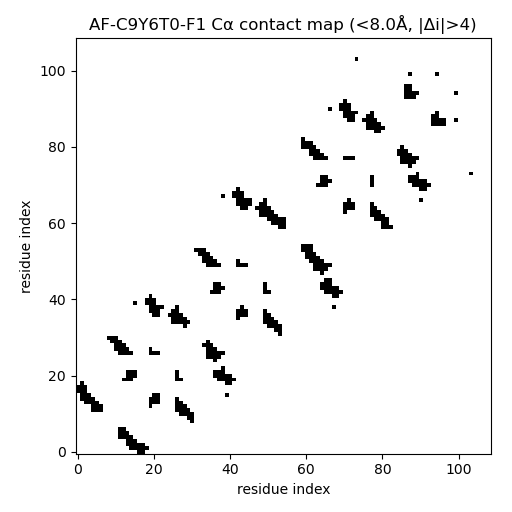LN A N 1
ATOM 772 C CA . GLN A 1 94 ? -12.003 7.247 7.258 1.00 98.44 94 GLN A CA 1
ATOM 773 C C . GLN A 1 94 ? -12.726 7.126 8.594 1.00 98.44 94 GLN A C 1
ATOM 775 O O . GLN A 1 94 ? -13.786 7.721 8.788 1.00 98.44 94 GLN A O 1
ATOM 780 N N . LEU A 1 95 ? -12.116 6.397 9.519 1.00 98.31 95 LEU A N 1
ATOM 781 C CA . LEU A 1 95 ? -12.556 6.280 10.899 1.00 98.31 95 LEU A CA 1
ATOM 782 C C . LEU A 1 95 ? -11.473 6.865 11.804 1.00 98.31 95 LEU A C 1
ATOM 784 O O . LEU A 1 95 ? -10.278 6.789 11.503 1.00 98.31 95 LEU A O 1
ATOM 788 N N . ASN A 1 96 ? -11.884 7.422 12.938 1.00 97.88 96 ASN A N 1
ATOM 789 C CA . ASN A 1 96 ? -10.961 7.555 14.059 1.00 97.88 96 ASN A CA 1
ATOM 790 C C . ASN A 1 96 ? -10.757 6.189 14.746 1.00 97.88 96 ASN A C 1
ATOM 792 O O . ASN A 1 96 ? -11.451 5.214 14.451 1.00 97.88 96 ASN A O 1
ATOM 796 N N . GLU A 1 97 ? -9.791 6.115 15.658 1.00 96.69 97 GLU A N 1
ATOM 797 C CA . GLU A 1 97 ? -9.421 4.859 16.319 1.00 96.69 97 GLU A CA 1
ATOM 798 C C . GLU A 1 97 ? -10.574 4.255 17.142 1.00 96.69 97 GLU A C 1
ATOM 800 O O . GLU A 1 97 ? -10.799 3.048 17.079 1.00 96.69 97 GLU A O 1
ATOM 805 N N . ASP A 1 98 ? -11.369 5.072 17.840 1.00 97.19 98 ASP A N 1
ATOM 806 C CA . ASP A 1 98 ? -12.516 4.591 18.623 1.00 97.19 98 ASP A CA 1
ATOM 807 C C . ASP A 1 98 ? -13.623 4.014 17.732 1.00 97.19 98 ASP A C 1
ATOM 809 O O . ASP A 1 98 ? -14.148 2.933 18.002 1.00 97.19 98 ASP A O 1
ATOM 813 N N . GLN A 1 99 ? -13.948 4.703 16.636 1.00 97.94 99 GLN A N 1
ATOM 814 C CA . GLN A 1 99 ? -14.907 4.236 15.634 1.00 97.94 99 GLN A CA 1
ATOM 815 C C . GLN A 1 99 ? -14.450 2.924 14.995 1.00 97.94 99 GLN A C 1
ATOM 817 O O . GLN A 1 99 ? -15.254 2.013 14.816 1.00 97.94 99 GLN A O 1
ATOM 822 N N . PHE A 1 100 ? -13.159 2.804 14.684 1.00 97.75 100 PHE A N 1
ATOM 823 C CA . PHE A 1 100 ? -12.584 1.574 14.152 1.00 97.75 100 PHE A CA 1
ATOM 824 C C . PHE A 1 100 ? -12.649 0.424 15.165 1.00 97.75 100 PHE A C 1
ATOM 826 O O . PHE A 1 100 ? -13.059 -0.684 14.824 1.00 97.75 100 PHE A O 1
ATOM 833 N N . ASN A 1 101 ? -12.312 0.687 16.429 1.00 96.38 101 ASN A N 1
ATOM 834 C CA . ASN A 1 101 ? -12.403 -0.307 17.497 1.00 96.38 101 ASN A CA 1
ATOM 835 C C . ASN A 1 101 ? -13.847 -0.772 17.730 1.00 96.38 101 ASN A C 1
ATOM 837 O O . ASN A 1 101 ? -14.071 -1.941 18.047 1.00 96.38 101 ASN A O 1
ATOM 841 N N . GLN A 1 102 ? -14.827 0.118 17.570 1.00 96.75 102 GLN A N 1
ATOM 842 C CA . GLN A 1 102 ? -16.240 -0.244 17.609 1.00 96.75 102 GLN A CA 1
ATOM 843 C C . GLN A 1 102 ? -16.639 -1.089 16.392 1.00 96.75 102 GLN A C 1
ATOM 845 O O . GLN A 1 102 ? -17.252 -2.141 16.561 1.00 96.75 102 GLN A O 1
ATOM 850 N N . TRP A 1 103 ? -16.214 -0.695 15.190 1.00 96.44 103 TRP A N 1
ATOM 851 C CA . TRP A 1 103 ? -16.456 -1.447 13.957 1.00 96.44 103 TRP A CA 1
ATOM 852 C C . TRP A 1 103 ? -15.904 -2.880 14.022 1.00 96.44 103 TRP A C 1
ATOM 854 O O . TRP A 1 103 ? -16.591 -3.816 13.615 1.00 96.44 103 TRP A O 1
ATOM 864 N N . ILE A 1 104 ? -14.706 -3.081 14.592 1.00 95.25 104 ILE A N 1
ATOM 865 C CA . ILE A 1 104 ? -14.136 -4.423 14.806 1.00 95.25 104 ILE A CA 1
ATOM 866 C C . ILE A 1 104 ? -15.057 -5.274 15.683 1.00 95.25 104 ILE A C 1
ATOM 868 O O . ILE A 1 104 ? -15.316 -6.430 15.353 1.00 95.25 104 ILE A O 1
ATOM 872 N N . LYS A 1 105 ? -15.555 -4.720 16.795 1.00 95.00 105 LYS A N 1
ATOM 873 C CA . LYS A 1 105 ? -16.437 -5.451 17.718 1.00 95.00 105 LYS A CA 1
ATOM 874 C C . LYS A 1 105 ? -17.741 -5.865 17.045 1.00 95.00 105 LYS A C 1
ATOM 876 O O . LYS A 1 105 ? -18.216 -6.965 17.290 1.00 95.00 105 LYS A O 1
ATOM 881 N N . GLU A 1 106 ? -18.304 -4.993 16.214 1.00 94.12 106 GLU A N 1
ATOM 882 C CA . GLU A 1 106 ? -19.555 -5.243 15.491 1.00 94.12 106 GLU A CA 1
ATOM 883 C C . GLU A 1 106 ? -19.380 -6.227 14.331 1.00 94.12 106 GLU A C 1
ATOM 885 O O . GLU A 1 106 ? -20.281 -7.008 14.056 1.00 94.12 106 GLU A O 1
ATOM 890 N N . SER A 1 107 ? -18.218 -6.226 13.674 1.00 89.50 107 SER A N 1
ATOM 891 C CA . SER A 1 107 ? -17.937 -7.098 12.523 1.00 89.50 107 SER A CA 1
ATOM 892 C C . SER A 1 107 ? -17.529 -8.525 12.916 1.00 89.50 107 SER A C 1
ATOM 894 O O . SER A 1 107 ? -17.474 -9.403 12.058 1.00 89.50 107 SER A O 1
ATOM 896 N N . GLN A 1 108 ? -17.209 -8.756 14.194 1.00 78.06 108 GLN A N 1
ATOM 897 C CA . GLN A 1 108 ? -16.823 -10.063 14.747 1.00 78.06 108 GLN A CA 1
ATOM 898 C C . GLN A 1 108 ? -17.914 -10.709 15.622 1.00 78.06 108 GLN A C 1
ATOM 900 O O . GLN A 1 108 ? -17.687 -11.800 16.149 1.00 78.06 108 GLN A O 1
ATOM 905 N N . ALA A 1 109 ? -19.055 -10.037 15.804 1.00 65.31 109 ALA A N 1
ATOM 906 C CA . ALA A 1 109 ? -20.219 -10.536 16.540 1.00 65.31 109 ALA A CA 1
ATOM 907 C C . ALA A 1 109 ? -21.186 -11.290 15.615 1.00 65.31 109 ALA A C 1
ATOM 909 O O . ALA A 1 109 ? -21.756 -12.302 16.084 1.00 65.31 109 ALA A O 1
#

Radius of gyration: 15.51 Å; Cα contacts (8 Å, |Δi|>4): 241; chains: 1; bounding box: 38×24×45 Å

Solvent-accessible surface area (backbone atoms only — not comparable to full-atom values): 5732 Å² total; per-residue (Å²): 128,51,65,49,77,49,76,60,97,57,35,40,37,27,25,48,90,62,2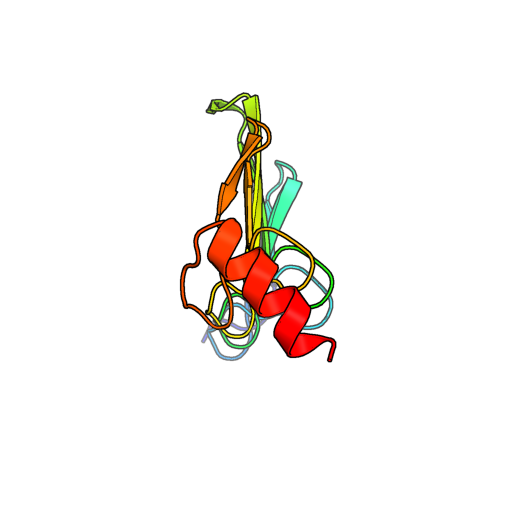3,43,24,38,91,93,49,58,14,32,39,36,75,82,68,24,35,33,20,15,47,85,56,22,40,28,36,91,91,50,54,14,31,39,40,64,35,76,94,75,74,33,41,40,37,29,20,14,49,81,60,24,40,29,37,93,91,51,58,15,31,38,35,67,86,70,53,70,42,34,19,55,85,56,42,79,40,56,72,68,58,45,57,49,50,52,56,64,76,74,108